Protein AF-A0A0S4XK65-F1 (afdb_monomer)

Sequence (84 aa):
MFCPGFPADCLETLEEIAMEGQSTFRVAGGKDFHYIPCLNDSEPWIAGLADIAQAHLQGWPLALPHPHVLEASRTRAQSKGAAA

Mean predicted aligned error: 6.16 Å

Structure (mmCIF, N/CA/C/O backbone):
data_AF-A0A0S4XK65-F1
#
_entry.id   AF-A0A0S4XK65-F1
#
loop_
_atom_site.group_PDB
_atom_site.id
_atom_site.type_symbol
_atom_site.label_atom_id
_atom_site.label_alt_id
_atom_site.label_comp_id
_atom_site.label_asym_id
_atom_site.label_entity_id
_atom_site.label_seq_id
_atom_site.pdbx_PDB_ins_code
_atom_site.Cartn_x
_atom_site.Cartn_y
_atom_site.Cartn_z
_atom_site.occupancy
_atom_site.B_iso_or_equiv
_atom_site.auth_seq_id
_atom_site.auth_comp_id
_atom_site.auth_asym_id
_atom_site.auth_atom_id
_atom_site.pdbx_PDB_model_num
ATOM 1 N N . MET A 1 1 ? -6.874 5.792 10.638 1.00 90.38 1 MET A N 1
ATOM 2 C CA . MET A 1 1 ? -5.551 5.157 10.746 1.00 90.38 1 MET A CA 1
ATOM 3 C C . MET A 1 1 ? -5.395 4.185 9.591 1.00 90.38 1 MET A C 1
ATOM 5 O O . MET A 1 1 ? -6.365 3.505 9.281 1.00 90.38 1 MET A O 1
ATOM 9 N N . PHE A 1 2 ? -4.243 4.178 8.926 1.00 93.56 2 PHE A N 1
ATOM 10 C CA . PHE A 1 2 ? -3.927 3.271 7.816 1.00 93.56 2 PHE A CA 1
ATOM 11 C C . PHE A 1 2 ? -2.412 3.043 7.757 1.00 93.56 2 PHE A C 1
ATOM 13 O O . PHE A 1 2 ? -1.652 3.871 8.266 1.00 93.56 2 PHE A O 1
ATOM 20 N N . CYS A 1 3 ? -1.988 1.947 7.130 1.00 94.88 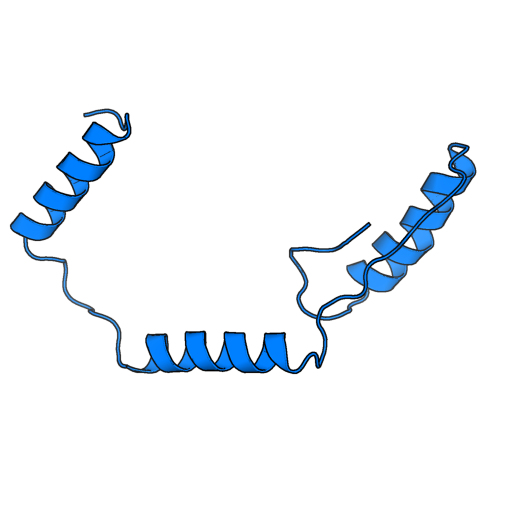3 CYS A N 1
ATOM 21 C CA . CYS A 1 3 ? -0.600 1.483 7.126 1.00 94.88 3 CYS A CA 1
ATOM 22 C C . CYS A 1 3 ? -0.031 1.480 5.695 1.00 94.88 3 CYS A C 1
ATOM 24 O O . CYS A 1 3 ? 0.010 0.431 5.061 1.00 94.88 3 CYS A O 1
ATOM 26 N N . PRO A 1 4 ? 0.422 2.625 5.145 1.00 92.31 4 PRO A N 1
ATOM 27 C CA . PRO A 1 4 ? 0.829 2.714 3.736 1.00 92.31 4 PRO A CA 1
ATOM 28 C C . PRO A 1 4 ? 2.057 1.865 3.380 1.00 92.31 4 PRO A C 1
ATOM 30 O O . PRO A 1 4 ? 2.274 1.568 2.211 1.00 92.31 4 PRO A O 1
ATOM 33 N N . GLY A 1 5 ? 2.866 1.489 4.374 1.00 93.12 5 GLY A N 1
ATOM 34 C CA . GLY A 1 5 ? 4.014 0.598 4.190 1.00 93.12 5 GLY A CA 1
ATOM 35 C C . GLY A 1 5 ? 3.652 -0.887 4.106 1.00 93.12 5 GLY A C 1
ATOM 36 O O . GLY A 1 5 ? 4.528 -1.692 3.806 1.00 93.12 5 GLY A O 1
ATOM 37 N N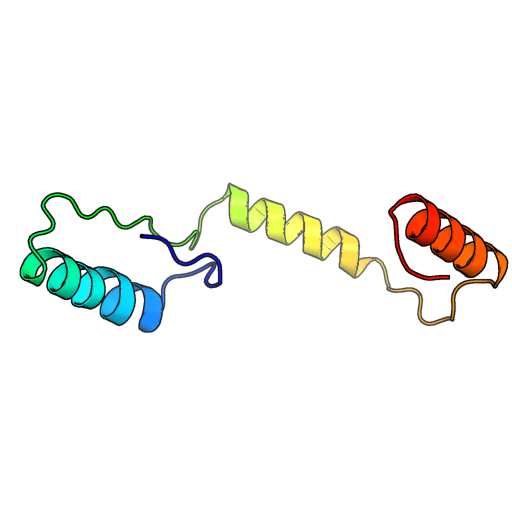 . PHE A 1 6 ? 2.391 -1.251 4.360 1.00 94.69 6 PHE A N 1
ATOM 38 C CA . PHE A 1 6 ? 1.946 -2.637 4.461 1.00 94.69 6 PHE A CA 1
ATOM 39 C C . PHE A 1 6 ? 0.796 -2.895 3.481 1.00 94.69 6 PHE A C 1
ATOM 41 O O . PHE A 1 6 ? -0.323 -2.428 3.702 1.00 94.69 6 PHE A O 1
ATOM 48 N N . PRO A 1 7 ? 1.035 -3.637 2.385 1.00 95.50 7 PRO A N 1
ATOM 49 C CA . PRO A 1 7 ? -0.036 -3.997 1.462 1.00 95.50 7 PRO A CA 1
ATOM 50 C C . PRO A 1 7 ? -0.950 -5.094 2.025 1.00 95.50 7 PRO A C 1
ATOM 52 O O . PRO A 1 7 ? -2.076 -5.222 1.560 1.00 95.50 7 PRO A O 1
ATOM 55 N N . ALA A 1 8 ? -0.498 -5.861 3.019 1.00 97.12 8 ALA A N 1
ATOM 56 C CA . ALA A 1 8 ? -1.246 -6.939 3.657 1.00 97.12 8 ALA A CA 1
ATOM 57 C C . ALA A 1 8 ? -1.182 -6.816 5.182 1.00 97.12 8 ALA A C 1
ATOM 59 O O . ALA A 1 8 ? -0.214 -6.263 5.710 1.00 97.12 8 ALA A O 1
ATOM 60 N N . ASP A 1 9 ? -2.200 -7.342 5.861 1.00 97.31 9 ASP A N 1
ATOM 61 C CA . ASP A 1 9 ? -2.262 -7.338 7.317 1.00 97.31 9 ASP A CA 1
ATOM 62 C C . ASP A 1 9 ? -1.183 -8.256 7.927 1.00 97.31 9 ASP A C 1
ATOM 64 O O . ASP A 1 9 ? -0.949 -9.390 7.501 1.00 97.31 9 ASP A O 1
ATOM 68 N N . CYS A 1 10 ? -0.540 -7.747 8.968 1.00 96.81 10 CYS A N 1
ATOM 69 C CA . CYS A 1 10 ? 0.442 -8.403 9.824 1.00 96.81 10 CYS A CA 1
ATOM 70 C C . CYS A 1 10 ? 0.251 -7.968 11.291 1.00 96.81 10 CYS A C 1
ATOM 72 O O . CYS A 1 10 ? -0.687 -7.226 11.614 1.00 96.81 10 CYS A O 1
ATOM 74 N N . LEU A 1 11 ? 1.136 -8.426 12.183 1.00 96.94 11 LEU A N 1
ATOM 75 C CA . LEU A 1 11 ? 1.069 -8.139 13.620 1.00 96.94 11 LEU A CA 1
ATOM 76 C C . LEU A 1 11 ? 1.031 -6.629 13.891 1.00 96.94 11 LEU A C 1
ATOM 78 O O . LEU A 1 11 ? 0.147 -6.138 14.588 1.00 96.94 11 LEU A O 1
ATOM 82 N N . GLU A 1 12 ? 1.921 -5.893 13.237 1.00 96.38 12 GLU A N 1
ATOM 83 C CA . GLU A 1 12 ? 2.062 -4.447 13.359 1.00 96.38 12 GLU A CA 1
ATOM 84 C C . GLU A 1 12 ? 0.768 -3.726 12.953 1.00 96.38 12 GLU A C 1
ATOM 86 O O . GLU A 1 12 ? 0.327 -2.780 13.599 1.00 96.38 12 GLU A O 1
ATOM 91 N N . THR A 1 13 ? 0.106 -4.179 11.887 1.00 97.25 13 THR A N 1
ATOM 92 C CA . THR A 1 13 ? -1.110 -3.521 11.386 1.00 97.25 13 THR A CA 1
ATOM 93 C C . THR A 1 13 ? -2.337 -3.794 12.260 1.00 97.25 13 THR A C 1
ATOM 95 O O . THR A 1 13 ? -3.125 -2.879 12.511 1.00 97.25 13 THR A O 1
ATOM 98 N N . LEU A 1 14 ? -2.494 -5.029 12.748 1.00 96.62 14 LEU A N 1
ATOM 99 C CA . LEU A 1 14 ? -3.694 -5.460 13.465 1.00 96.62 14 LEU A CA 1
ATOM 100 C C . LEU A 1 14 ? -3.591 -5.184 14.963 1.00 96.62 14 LEU A C 1
ATOM 102 O O . LEU A 1 14 ? -4.504 -4.604 15.548 1.00 96.62 14 LEU A O 1
ATOM 106 N N . GLU A 1 15 ? -2.491 -5.585 15.587 1.00 96.62 15 GLU A N 1
ATOM 107 C CA . GLU A 1 15 ? -2.337 -5.480 17.034 1.00 96.62 15 GLU A CA 1
ATOM 108 C C . GLU A 1 15 ? -1.841 -4.087 17.413 1.00 96.62 15 GLU A C 1
ATOM 110 O O . GLU A 1 15 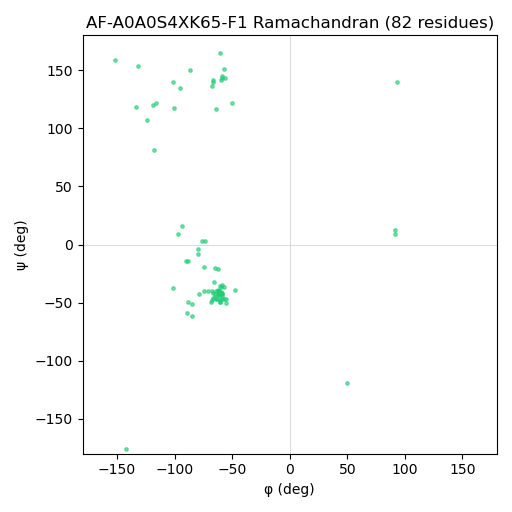? -2.568 -3.320 18.046 1.00 96.62 15 GLU A O 1
ATOM 115 N N . GLU A 1 16 ? -0.655 -3.708 16.941 1.00 96.62 16 GLU A N 1
ATOM 116 C CA . GLU A 1 16 ? -0.015 -2.459 17.363 1.00 96.62 16 GLU A CA 1
ATOM 117 C C . GLU A 1 16 ? -0.789 -1.229 16.855 1.00 96.62 16 GLU A C 1
ATOM 119 O O . GLU A 1 16 ? -1.109 -0.300 17.602 1.00 96.62 16 GLU A O 1
ATOM 124 N N . ILE A 1 17 ? -1.158 -1.207 15.572 1.00 95.75 17 ILE A N 1
ATOM 125 C CA . ILE A 1 17 ? -1.790 -0.027 14.974 1.00 95.75 17 ILE A CA 1
ATOM 126 C C . ILE A 1 17 ? -3.306 -0.004 15.202 1.00 95.75 17 ILE A C 1
ATOM 128 O O . ILE A 1 17 ? -3.844 1.028 15.622 1.00 95.75 17 ILE A O 1
ATOM 132 N N . ALA A 1 18 ? -4.023 -1.088 14.886 1.00 96.50 18 ALA A N 1
ATOM 133 C CA . ALA A 1 18 ? -5.484 -1.069 14.943 1.00 96.50 18 ALA A CA 1
ATOM 134 C C . ALA A 1 18 ? -6.018 -1.207 16.375 1.00 96.50 18 ALA A C 1
ATOM 136 O O . ALA A 1 18 ? -6.934 -0.465 16.734 1.00 96.50 18 ALA A O 1
ATOM 137 N N . MET A 1 19 ? -5.456 -2.098 17.198 1.00 96.69 19 MET A N 1
ATOM 138 C CA . MET A 1 19 ? -5.944 -2.345 18.562 1.00 96.69 19 MET A CA 1
ATOM 139 C C . MET A 1 19 ? -5.287 -1.422 19.596 1.00 96.69 19 MET A C 1
ATOM 141 O O . MET A 1 19 ? -5.986 -0.646 20.260 1.00 96.69 19 MET A O 1
ATOM 145 N N . GLU A 1 20 ? -3.959 -1.456 19.734 1.00 97.88 20 GLU A N 1
ATOM 146 C CA . GLU A 1 20 ? -3.249 -0.639 20.729 1.00 97.88 20 GLU A CA 1
ATOM 147 C C . GLU A 1 20 ? -3.329 0.855 20.393 1.00 97.88 20 GLU A C 1
ATOM 149 O O . GLU A 1 20 ? -3.583 1.686 21.275 1.00 97.88 20 GLU A O 1
ATOM 154 N N . GLY A 1 21 ? -3.211 1.205 19.110 1.00 96.88 21 GLY A N 1
ATOM 155 C CA . GLY A 1 21 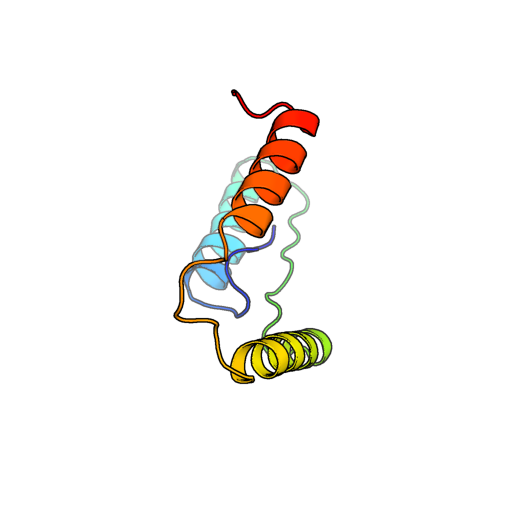? -3.422 2.567 18.625 1.00 96.88 21 GLY A CA 1
ATOM 156 C C . GLY A 1 21 ? -4.833 3.093 18.912 1.00 96.88 21 GLY A C 1
ATOM 157 O O . GLY A 1 21 ? -4.983 4.231 19.372 1.00 96.88 21 GLY A O 1
ATOM 158 N N . GLN A 1 22 ? -5.876 2.272 18.724 1.00 97.19 22 GLN A N 1
ATOM 159 C CA . GLN A 1 22 ? -7.244 2.648 19.099 1.00 97.19 22 GLN A CA 1
ATOM 160 C C . GLN A 1 22 ? -7.369 2.850 20.610 1.00 97.19 22 GLN A C 1
ATOM 162 O O . GLN A 1 22 ? -7.929 3.862 21.038 1.00 97.19 22 GLN A O 1
ATOM 167 N N . SER A 1 23 ? -6.849 1.920 21.413 1.00 97.94 23 SER A N 1
ATOM 168 C CA . SER A 1 23 ? -6.855 2.020 22.877 1.00 97.94 23 SER A CA 1
ATOM 169 C C . SER A 1 23 ? -6.204 3.325 23.345 1.00 97.94 23 SER A C 1
ATOM 171 O O . SER A 1 23 ? -6.822 4.119 24.061 1.00 97.94 23 SER A O 1
ATOM 173 N N . THR A 1 24 ? -5.005 3.617 22.837 1.00 97.94 24 THR A N 1
ATOM 174 C CA . THR A 1 24 ? -4.259 4.846 23.138 1.00 97.94 24 THR A CA 1
ATOM 175 C C . THR A 1 24 ? -5.050 6.097 22.751 1.00 97.94 24 THR A C 1
ATOM 177 O O . THR A 1 24 ? -5.164 7.035 23.542 1.00 97.94 24 THR A O 1
ATOM 180 N N . PHE A 1 25 ? -5.668 6.105 21.565 1.00 97.94 25 PHE A N 1
ATOM 181 C CA . PHE A 1 25 ? -6.502 7.218 21.107 1.00 97.94 25 PHE A CA 1
ATOM 182 C C . PHE A 1 25 ? -7.717 7.459 22.017 1.00 97.94 25 PHE A C 1
ATOM 184 O O . PHE A 1 25 ? -8.048 8.608 22.317 1.00 97.94 25 PHE A O 1
ATOM 191 N N . ARG A 1 26 ? -8.368 6.390 22.491 1.00 97.69 26 ARG A N 1
ATOM 192 C CA . ARG A 1 26 ? -9.512 6.467 23.415 1.00 97.69 26 ARG A CA 1
ATOM 193 C C . ARG A 1 26 ? -9.112 7.014 24.780 1.00 97.69 26 ARG A C 1
ATOM 195 O O . ARG A 1 26 ? -9.784 7.910 25.287 1.00 97.69 26 ARG A O 1
ATOM 202 N N . VAL A 1 27 ? -8.010 6.521 25.344 1.00 98.12 27 VAL A N 1
ATOM 203 C CA . VAL A 1 27 ? -7.469 7.002 26.627 1.00 98.12 27 VAL A CA 1
ATOM 204 C C . VAL A 1 27 ? -7.107 8.488 26.552 1.00 98.12 27 VAL A C 1
ATOM 206 O O . VAL A 1 27 ? -7.354 9.227 27.502 1.00 98.12 27 VAL A O 1
ATOM 209 N N . ALA A 1 28 ? -6.616 8.955 25.403 1.00 98.06 28 ALA A N 1
ATOM 210 C CA . ALA A 1 28 ? -6.331 10.368 25.158 1.00 98.06 28 ALA A CA 1
ATOM 211 C C . ALA A 1 28 ? -7.586 11.256 24.958 1.00 98.06 28 ALA A C 1
ATOM 213 O O . ALA A 1 28 ? -7.452 12.447 24.682 1.00 98.06 28 ALA A O 1
ATOM 214 N N . GLY A 1 29 ? -8.805 10.712 25.088 1.00 98.38 29 GLY A N 1
ATOM 215 C CA . GLY A 1 29 ? -10.069 11.450 24.937 1.00 98.38 29 GLY A CA 1
ATOM 216 C C . GLY A 1 29 ? -10.647 11.452 23.516 1.00 98.38 29 GLY A C 1
ATOM 217 O O . GLY A 1 29 ? -11.611 12.171 23.237 1.00 98.38 29 GLY A O 1
ATOM 218 N N . GLY A 1 30 ? -10.081 10.652 22.611 1.00 97.38 30 GLY A N 1
ATOM 219 C CA . GLY A 1 30 ? -10.567 10.484 21.247 1.00 97.38 30 GLY A CA 1
ATOM 220 C C . GLY A 1 30 ? -11.939 9.800 21.176 1.00 97.38 30 GLY A C 1
ATOM 221 O O . GLY A 1 30 ? -12.228 8.845 21.902 1.00 97.38 30 GLY A O 1
ATOM 222 N N . LYS A 1 31 ? -12.805 10.283 20.276 1.00 96.69 31 LYS A N 1
ATOM 223 C CA . LYS A 1 31 ? -14.204 9.826 20.157 1.00 96.69 31 LYS A CA 1
ATOM 224 C C . LYS A 1 31 ? -14.466 8.853 19.020 1.00 96.69 31 LYS A C 1
ATOM 226 O O . LYS A 1 31 ? -15.238 7.924 19.206 1.00 96.69 31 LYS A O 1
ATOM 231 N N . ASP A 1 32 ? -13.823 9.024 17.877 1.00 96.62 32 ASP A N 1
ATOM 232 C CA . ASP A 1 32 ? -14.068 8.181 16.711 1.00 96.62 32 ASP A CA 1
ATOM 233 C C . ASP A 1 32 ? -12.734 7.752 16.125 1.00 96.62 32 ASP A C 1
ATOM 235 O O . ASP A 1 32 ? -11.904 8.577 15.746 1.00 96.62 32 ASP A O 1
ATOM 239 N N . PHE A 1 33 ? -12.510 6.442 16.114 1.00 97.00 33 PHE A N 1
ATOM 240 C CA . PHE A 1 33 ? -11.312 5.834 15.561 1.00 97.00 33 PHE A CA 1
ATOM 241 C C . PHE A 1 33 ? -11.729 4.927 14.418 1.00 97.00 33 PHE A C 1
ATOM 243 O O . PHE A 1 33 ? -12.473 3.970 14.627 1.00 97.00 33 PHE A O 1
ATOM 250 N N . HIS A 1 34 ? -11.222 5.224 13.228 1.00 96.69 34 HIS A N 1
ATOM 251 C CA . HIS A 1 34 ? -11.460 4.429 12.034 1.00 96.69 34 HIS A CA 1
ATOM 252 C C . HIS A 1 34 ? -10.143 3.837 11.561 1.00 96.69 34 HIS A C 1
ATOM 254 O O . HIS A 1 34 ? -9.191 4.573 11.281 1.00 96.69 34 HIS A O 1
ATOM 260 N N . TYR A 1 35 ? -10.102 2.515 11.473 1.00 96.12 35 TYR A N 1
ATOM 261 C CA . TYR A 1 35 ? -9.021 1.778 10.841 1.00 96.12 35 TYR A CA 1
ATOM 262 C C . TYR A 1 35 ? -9.403 1.469 9.392 1.00 96.12 35 TYR A C 1
ATOM 264 O O . TYR A 1 35 ? -10.539 1.078 9.125 1.00 96.12 35 TYR A O 1
ATOM 272 N N . ILE A 1 36 ? 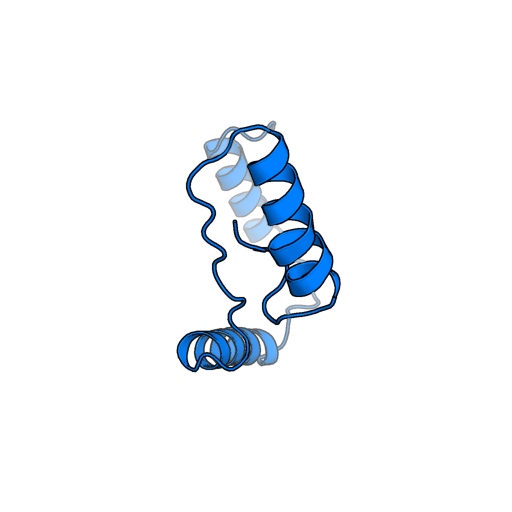-8.469 1.685 8.469 1.00 96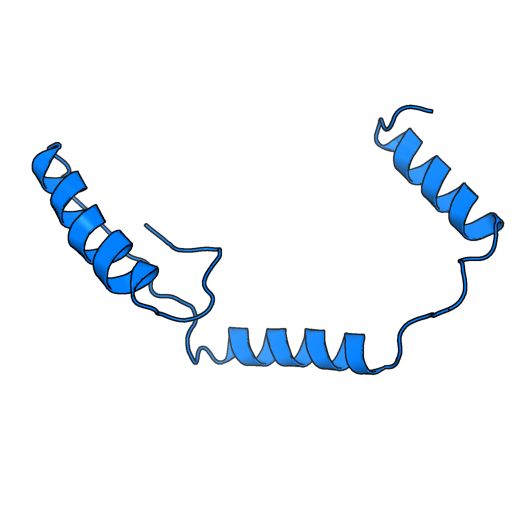.19 36 ILE A N 1
ATOM 273 C CA . ILE A 1 36 ? -8.600 1.286 7.068 1.00 96.19 36 ILE A CA 1
ATOM 274 C C . ILE A 1 36 ? -7.801 -0.013 6.910 1.00 96.19 36 ILE A C 1
ATOM 276 O O . ILE A 1 36 ? -6.588 0.037 7.127 1.00 96.19 36 ILE A O 1
ATOM 280 N N . PRO A 1 37 ? -8.448 -1.139 6.550 1.00 94.00 37 PRO A N 1
ATOM 281 C CA . PRO A 1 37 ? -7.758 -2.403 6.316 1.00 94.00 37 PRO A CA 1
ATOM 282 C C . PRO A 1 37 ? -6.681 -2.288 5.239 1.00 94.00 37 PRO A C 1
ATOM 284 O O . PRO A 1 37 ? -6.803 -1.481 4.309 1.00 94.00 37 PRO A O 1
ATOM 287 N N . CYS A 1 38 ? -5.649 -3.121 5.346 1.00 97.38 38 CYS A N 1
ATOM 288 C CA . CYS A 1 38 ? -4.684 -3.297 4.271 1.00 97.38 38 CYS A CA 1
ATOM 289 C C . CYS A 1 38 ? -5.357 -3.830 2.993 1.00 97.38 38 CYS A C 1
ATOM 291 O O . CYS A 1 38 ? -6.496 -4.302 3.001 1.00 97.38 38 CYS A O 1
ATOM 293 N N . LEU A 1 39 ? -4.647 -3.733 1.865 1.00 97.12 39 LEU A N 1
ATOM 294 C CA . LEU A 1 39 ? -5.180 -4.135 0.561 1.00 97.12 39 LEU A CA 1
ATOM 295 C C . LEU A 1 39 ? -5.428 -5.647 0.484 1.00 97.12 39 LEU A C 1
ATOM 297 O O . LEU A 1 39 ? -6.374 -6.055 -0.180 1.00 97.12 39 LEU A O 1
ATOM 301 N N . ASN A 1 40 ? -4.621 -6.458 1.174 1.00 96.06 40 ASN A N 1
ATOM 302 C CA . ASN A 1 40 ? -4.763 -7.912 1.262 1.00 96.06 40 ASN A CA 1
ATOM 303 C C . ASN A 1 40 ? -4.936 -8.557 -0.128 1.00 96.06 40 ASN A C 1
ATOM 305 O O . ASN A 1 40 ? -4.054 -8.436 -0.981 1.00 96.06 40 ASN A O 1
ATOM 309 N N . ASP A 1 41 ? -6.064 -9.226 -0.355 1.00 97.00 41 ASP A N 1
ATOM 310 C CA . ASP A 1 41 ? -6.437 -9.926 -1.583 1.00 97.00 41 ASP A CA 1
ATOM 311 C C . ASP A 1 41 ? -7.280 -9.073 -2.552 1.00 97.00 41 ASP A C 1
ATOM 313 O O . ASP A 1 41 ? -7.871 -9.595 -3.495 1.00 97.00 41 ASP A O 1
ATOM 317 N N . SER A 1 42 ? -7.311 -7.752 -2.354 1.00 97.75 42 SER A N 1
ATOM 318 C CA . SER A 1 42 ? -7.995 -6.792 -3.226 1.00 97.75 42 SER A CA 1
ATOM 319 C C . SER A 1 42 ? -7.631 -6.982 -4.704 1.00 97.75 42 SER A C 1
ATOM 321 O O . SER A 1 42 ? -6.470 -6.844 -5.102 1.00 97.75 42 SER A O 1
ATOM 323 N N . GLU A 1 43 ? -8.642 -7.236 -5.542 1.00 98.19 43 GLU A N 1
ATOM 324 C CA . GLU A 1 43 ? -8.457 -7.462 -6.982 1.00 98.19 43 GLU A CA 1
ATOM 325 C C . GLU A 1 43 ? -7.743 -6.291 -7.686 1.00 98.19 43 GLU A C 1
ATOM 327 O O . GLU A 1 43 ? -6.770 -6.551 -8.400 1.00 98.19 43 GLU A O 1
ATOM 332 N N . PRO A 1 44 ? -8.119 -5.006 -7.476 1.00 97.69 44 PRO A N 1
ATOM 333 C CA . PRO A 1 44 ? -7.391 -3.886 -8.074 1.00 97.69 44 PRO A CA 1
ATOM 334 C C . PRO A 1 44 ? -5.915 -3.824 -7.671 1.00 97.69 44 PRO A C 1
ATOM 336 O O . PRO A 1 44 ? -5.073 -3.434 -8.479 1.00 97.69 44 PRO A O 1
ATOM 339 N N . TRP A 1 45 ? -5.591 -4.199 -6.430 1.00 96.56 45 TRP A N 1
ATOM 340 C CA . TRP A 1 45 ? -4.211 -4.212 -5.948 1.00 96.56 45 TRP A CA 1
ATOM 341 C C . TRP A 1 45 ? -3.394 -5.303 -6.638 1.00 96.56 45 TRP A C 1
ATOM 343 O O . TRP A 1 45 ? -2.321 -5.022 -7.173 1.00 96.56 45 TRP A O 1
ATOM 353 N N . ILE A 1 46 ? -3.923 -6.527 -6.680 1.00 98.06 46 ILE A N 1
ATOM 354 C CA . ILE A 1 46 ? -3.258 -7.659 -7.331 1.00 98.06 46 ILE A CA 1
ATOM 355 C C . ILE A 1 46 ? -3.064 -7.381 -8.826 1.00 98.06 46 ILE A C 1
ATOM 357 O O . ILE A 1 46 ? -1.978 -7.626 -9.354 1.00 98.06 46 ILE A O 1
ATOM 361 N N . ALA A 1 47 ? -4.077 -6.826 -9.499 1.00 98.44 47 ALA A N 1
ATOM 362 C CA . ALA A 1 47 ? -3.982 -6.442 -10.905 1.00 98.44 47 ALA A CA 1
ATOM 363 C C . ALA A 1 47 ? -2.890 -5.382 -11.132 1.00 98.44 47 ALA A C 1
ATOM 365 O O . ALA A 1 47 ? -2.018 -5.570 -11.977 1.00 98.44 47 ALA A O 1
ATOM 366 N N . GLY A 1 48 ? -2.865 -4.318 -10.323 1.00 97.56 48 GLY A N 1
ATOM 367 C CA . GLY A 1 48 ? -1.833 -3.283 -10.427 1.00 97.56 48 GLY A CA 1
ATOM 368 C C . GLY A 1 48 ? -0.421 -3.811 -10.151 1.00 97.56 48 GLY A C 1
ATOM 369 O O . GLY A 1 48 ? 0.528 -3.442 -10.845 1.00 97.56 48 GLY A O 1
ATOM 370 N N . LEU A 1 49 ? -0.264 -4.715 -9.180 1.00 97.44 49 LEU A N 1
ATOM 371 C CA . LEU A 1 49 ? 1.016 -5.376 -8.919 1.00 97.44 49 LEU A CA 1
ATOM 372 C C . LEU A 1 49 ? 1.452 -6.248 -10.106 1.00 97.44 49 LEU A C 1
ATOM 374 O O . LEU A 1 49 ? 2.632 -6.247 -10.464 1.00 97.44 49 LEU A O 1
ATOM 378 N N . ALA A 1 50 ? 0.514 -6.963 -10.732 1.00 97.94 50 ALA A N 1
ATOM 379 C CA . ALA A 1 50 ? 0.784 -7.756 -11.924 1.00 97.94 50 ALA A CA 1
ATOM 380 C C . ALA A 1 50 ? 1.242 -6.875 -13.096 1.00 97.94 50 ALA A C 1
ATOM 382 O O . ALA A 1 50 ? 2.222 -7.226 -13.753 1.00 97.94 50 ALA A O 1
ATOM 383 N N . ASP A 1 51 ? 0.617 -5.717 -13.311 1.00 98.19 51 ASP A N 1
ATOM 384 C CA . ASP A 1 51 ? 1.020 -4.765 -14.354 1.00 98.19 51 ASP A CA 1
ATOM 385 C C . ASP A 1 51 ? 2.449 -4.245 -14.129 1.00 98.19 51 ASP A C 1
ATOM 387 O O . ASP A 1 51 ? 3.269 -4.224 -15.053 1.00 98.19 51 ASP A O 1
ATOM 391 N N . ILE A 1 52 ? 2.788 -3.889 -12.883 1.00 97.06 52 ILE A N 1
ATOM 392 C CA . ILE A 1 52 ? 4.147 -3.469 -12.503 1.00 97.06 52 ILE A CA 1
ATOM 393 C C . ILE A 1 52 ? 5.142 -4.602 -12.773 1.00 97.06 52 ILE A C 1
ATOM 395 O O . ILE A 1 52 ? 6.178 -4.386 -13.408 1.00 97.06 52 ILE A O 1
ATOM 399 N N . ALA A 1 53 ? 4.836 -5.819 -12.321 1.00 97.38 53 ALA A N 1
ATOM 400 C CA . ALA A 1 53 ? 5.697 -6.974 -12.541 1.00 97.38 53 ALA A CA 1
ATOM 401 C C . ALA A 1 53 ? 5.908 -7.227 -14.041 1.00 97.38 53 ALA A C 1
ATOM 403 O O . ALA A 1 53 ? 7.047 -7.365 -14.480 1.00 97.38 53 ALA A O 1
ATOM 404 N N . GLN A 1 54 ? 4.843 -7.216 -14.845 1.00 97.25 54 GLN A N 1
ATOM 405 C CA . GLN A 1 54 ? 4.926 -7.398 -16.294 1.00 97.25 54 GLN A CA 1
ATOM 406 C C . GLN A 1 54 ? 5.803 -6.338 -16.964 1.00 97.25 54 GLN A C 1
ATOM 408 O O . GLN A 1 54 ? 6.613 -6.692 -17.819 1.00 97.25 54 GLN A O 1
ATOM 413 N N . ALA A 1 55 ? 5.696 -5.067 -16.565 1.00 95.62 55 ALA A N 1
ATOM 414 C CA . ALA A 1 55 ? 6.551 -4.003 -17.090 1.00 95.62 55 ALA A CA 1
ATOM 415 C C . ALA A 1 55 ? 8.036 -4.245 -16.766 1.00 95.62 55 ALA A C 1
ATOM 417 O O . ALA A 1 55 ? 8.905 -4.039 -17.613 1.00 95.62 55 ALA A O 1
ATOM 418 N N . HIS A 1 56 ? 8.337 -4.730 -15.559 1.00 95.44 56 HIS A N 1
ATOM 419 C CA . HIS A 1 56 ? 9.712 -4.930 -15.094 1.00 95.44 56 HIS A CA 1
ATOM 420 C C . HIS A 1 56 ? 10.319 -6.296 -15.442 1.00 95.44 56 HIS A C 1
ATOM 422 O O . HIS A 1 56 ? 11.539 -6.449 -15.372 1.00 95.44 56 HIS A O 1
ATOM 428 N N . LEU A 1 57 ? 9.516 -7.274 -15.861 1.00 96.31 57 LEU A N 1
ATOM 429 C CA . LEU A 1 57 ? 9.985 -8.581 -16.332 1.00 96.31 57 LEU A CA 1
ATOM 430 C C . LEU A 1 57 ? 10.486 -8.559 -17.788 1.00 96.31 57 LEU A C 1
ATOM 432 O O . LEU A 1 57 ? 11.033 -9.553 -18.258 1.00 96.31 57 LEU A O 1
ATOM 436 N N . GLN A 1 58 ? 10.375 -7.428 -18.492 1.00 93.88 58 GLN A N 1
ATOM 437 C CA . GLN A 1 58 ? 10.839 -7.261 -19.882 1.00 93.88 58 GLN A CA 1
ATOM 438 C C . GLN A 1 58 ? 12.367 -7.113 -20.021 1.00 93.88 58 GLN A C 1
ATOM 440 O O . GLN A 1 58 ? 12.879 -6.947 -21.127 1.00 93.88 58 GLN A O 1
ATOM 445 N N . GLY A 1 59 ? 13.102 -7.204 -18.911 1.00 91.69 59 GLY A N 1
ATOM 446 C CA . GLY A 1 59 ? 14.549 -7.026 -18.865 1.00 91.69 59 GLY A CA 1
ATOM 447 C C . GLY A 1 5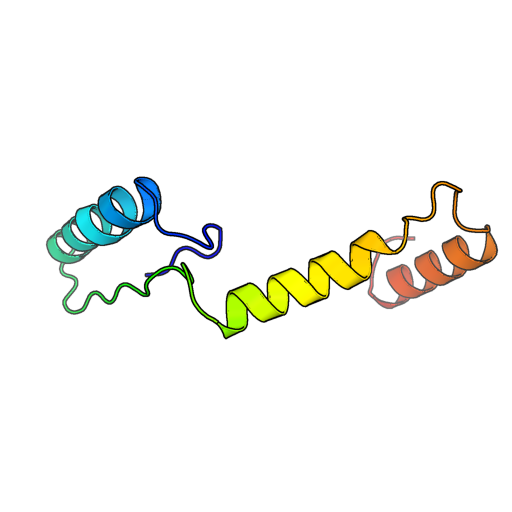9 ? 14.943 -5.589 -18.534 1.00 91.69 59 GLY A C 1
ATOM 448 O O . GLY A 1 59 ? 14.331 -4.623 -18.983 1.00 91.69 59 GLY A O 1
ATOM 449 N N . TRP A 1 60 ? 15.980 -5.452 -17.708 1.00 91.06 60 TRP A N 1
ATOM 450 C CA . TRP A 1 60 ? 16.484 -4.155 -17.267 1.00 91.06 60 TRP A CA 1
ATOM 451 C C . TRP A 1 60 ? 17.742 -3.796 -18.060 1.00 91.06 60 TRP A C 1
ATOM 453 O O . TRP A 1 60 ? 18.578 -4.673 -18.299 1.00 91.06 60 TRP A O 1
ATOM 463 N N . PRO A 1 61 ? 17.922 -2.526 -18.463 1.00 88.88 61 PRO A N 1
ATOM 464 C CA . PRO A 1 61 ? 19.166 -2.099 -19.082 1.00 88.88 61 PRO A CA 1
ATOM 465 C C . PRO A 1 61 ? 20.305 -2.235 -18.066 1.00 88.88 61 PRO A C 1
ATOM 467 O O . PRO A 1 61 ? 20.308 -1.581 -17.028 1.00 88.88 61 PRO A O 1
ATOM 470 N N . LEU A 1 62 ? 21.274 -3.097 -18.373 1.00 89.00 62 LEU A N 1
ATOM 471 C CA . LEU A 1 62 ? 22.455 -3.314 -17.528 1.00 89.00 62 LEU A CA 1
ATOM 472 C C . LEU A 1 62 ? 23.621 -2.383 -17.889 1.00 89.00 62 LEU A C 1
ATOM 474 O O . LEU A 1 62 ? 24.586 -2.271 -17.139 1.00 89.00 62 LEU A O 1
ATOM 478 N N . ALA A 1 63 ? 23.549 -1.727 -19.049 1.00 91.75 63 ALA A N 1
ATOM 479 C CA . ALA A 1 63 ? 24.548 -0.766 -19.491 1.00 91.75 63 ALA A CA 1
ATOM 480 C C . ALA A 1 63 ? 24.241 0.634 -18.951 1.00 91.75 63 ALA A C 1
ATOM 482 O O . ALA A 1 63 ? 23.081 1.016 -18.785 1.00 91.75 63 ALA A O 1
ATOM 483 N N . LEU A 1 64 ? 25.295 1.427 -18.740 1.00 88.44 64 LEU A N 1
ATOM 484 C CA . LEU A 1 64 ? 25.137 2.84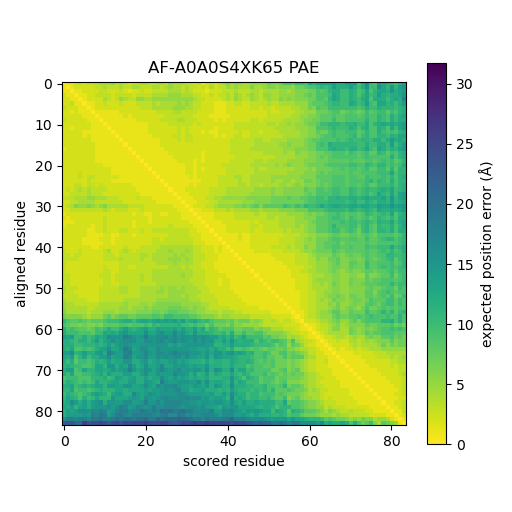2 -18.425 1.00 88.44 64 LEU A CA 1
ATOM 485 C C . LEU A 1 64 ? 24.390 3.560 -19.562 1.00 88.44 64 LEU A C 1
ATOM 487 O O . LEU A 1 64 ? 24.657 3.281 -20.737 1.00 88.44 64 LEU A O 1
ATOM 491 N N . PRO A 1 65 ? 23.488 4.509 -19.245 1.00 89.75 65 PRO A N 1
ATOM 492 C CA . PRO A 1 65 ? 22.842 5.318 -20.267 1.00 89.75 65 PRO A CA 1
ATOM 493 C C . PRO A 1 65 ? 23.885 6.084 -21.084 1.00 89.75 65 PRO A C 1
ATOM 495 O O . PRO A 1 65 ? 24.880 6.572 -20.546 1.00 89.75 65 PRO A O 1
ATOM 498 N N . HIS A 1 66 ? 23.643 6.234 -22.386 1.00 92.88 66 HIS A N 1
ATOM 499 C CA . HIS A 1 66 ? 24.516 7.024 -23.252 1.00 92.88 66 HIS A CA 1
ATOM 500 C C . HIS A 1 66 ? 24.656 8.466 -22.708 1.00 92.88 66 HIS A C 1
ATOM 502 O O . HIS A 1 66 ? 23.651 9.025 -22.259 1.00 92.88 66 HIS A O 1
ATOM 508 N N . PRO A 1 67 ? 25.836 9.120 -22.798 1.00 94.31 67 PRO A N 1
ATOM 509 C CA . PRO A 1 67 ? 26.074 10.459 -22.238 1.00 94.31 67 PRO A CA 1
ATOM 510 C C . PRO A 1 67 ? 24.996 11.509 -22.551 1.00 94.31 67 PRO A C 1
ATOM 512 O O . PRO A 1 67 ? 24.602 12.273 -21.678 1.00 94.31 67 PRO A O 1
ATOM 515 N N . HIS A 1 68 ? 24.451 11.498 -23.772 1.00 94.44 68 HIS A N 1
ATOM 516 C CA . HIS A 1 68 ? 23.343 12.375 -24.173 1.00 94.44 68 HIS A CA 1
ATOM 517 C C . HIS A 1 68 ? 22.079 12.236 -23.288 1.00 94.44 68 HIS A C 1
ATOM 519 O O . HIS A 1 68 ? 21.417 13.232 -23.005 1.00 94.44 68 HIS A O 1
ATOM 525 N N . VAL A 1 69 ? 21.745 11.022 -22.825 1.00 94.06 69 VAL A N 1
ATOM 526 C CA . VAL A 1 69 ? 20.593 10.760 -21.941 1.00 94.06 69 VAL A CA 1
ATOM 527 C C . VAL A 1 69 ? 20.855 11.324 -20.549 1.00 94.06 69 VAL A C 1
ATOM 529 O O . VAL A 1 69 ? 19.958 11.905 -19.934 1.00 94.06 69 VAL A O 1
ATOM 532 N N . LEU A 1 70 ? 22.090 11.171 -20.065 1.00 93.00 70 LEU A N 1
ATOM 533 C CA . LEU A 1 70 ? 22.518 11.695 -18.771 1.00 93.00 70 LEU A CA 1
ATOM 534 C C . LEU A 1 70 ? 22.474 13.226 -18.760 1.00 93.00 70 LEU A C 1
ATOM 536 O O . LEU A 1 70 ? 21.945 13.803 -17.811 1.00 93.00 70 LEU A O 1
ATOM 540 N N . GLU A 1 71 ? 22.932 13.874 -19.834 1.00 94.81 71 GLU A N 1
ATOM 541 C CA . GLU A 1 71 ? 22.860 15.333 -19.971 1.00 94.81 71 GLU A CA 1
ATOM 542 C C . GLU A 1 71 ? 21.408 15.820 -19.999 1.00 94.81 71 GLU A C 1
ATOM 544 O O . GLU A 1 71 ? 21.030 16.690 -19.218 1.00 94.81 71 GLU A O 1
ATOM 549 N N . ALA A 1 72 ? 20.548 15.181 -20.800 1.00 95.06 72 ALA A N 1
ATOM 550 C CA . ALA A 1 72 ? 19.125 15.511 -20.831 1.00 95.06 72 ALA A CA 1
ATOM 551 C C . ALA A 1 72 ? 18.454 15.326 -19.455 1.00 95.06 72 ALA A C 1
ATOM 553 O O . ALA A 1 72 ? 17.579 16.106 -19.071 1.00 95.06 72 ALA A O 1
ATOM 554 N N . SER A 1 73 ? 18.859 14.304 -18.693 1.00 93.88 73 SER A N 1
ATOM 555 C CA . SER A 1 73 ? 18.388 14.096 -17.321 1.00 93.88 73 SER A CA 1
ATOM 556 C C . SER A 1 73 ? 18.866 15.196 -16.374 1.00 93.88 73 SER A C 1
ATOM 558 O O . SER A 1 73 ? 18.064 15.692 -15.579 1.00 93.88 73 SER A O 1
ATOM 560 N N . ARG A 1 74 ? 20.131 15.621 -16.489 1.00 94.12 74 ARG A N 1
ATOM 561 C CA . ARG A 1 74 ? 20.695 16.733 -15.713 1.00 94.12 74 AR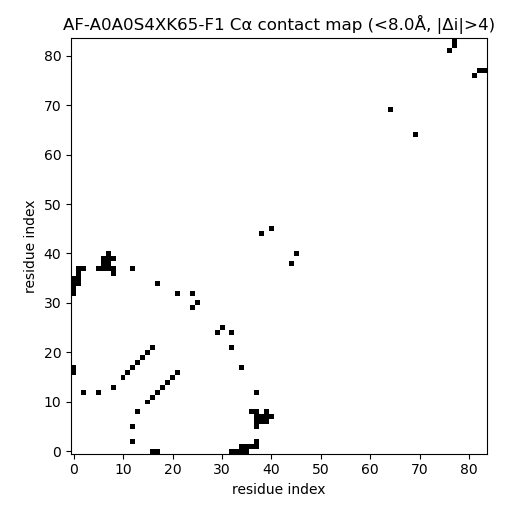G A CA 1
ATOM 562 C C . ARG A 1 74 ? 19.939 18.030 -15.987 1.00 94.12 74 ARG A C 1
ATOM 564 O O . ARG A 1 74 ? 19.478 18.662 -15.040 1.00 94.12 74 ARG A O 1
ATOM 571 N N . THR A 1 75 ? 19.726 18.383 -17.254 1.00 96.44 75 THR A N 1
ATOM 572 C CA . THR A 1 75 ? 18.985 19.598 -17.624 1.00 96.44 75 THR A CA 1
ATOM 573 C C . THR A 1 75 ? 17.562 19.584 -17.062 1.00 96.44 75 THR A C 1
ATOM 575 O O . THR A 1 75 ? 17.108 20.584 -16.503 1.00 96.44 75 THR A O 1
ATOM 578 N N . ARG A 1 76 ? 16.854 18.443 -17.135 1.00 96.00 76 ARG A N 1
ATOM 579 C CA . ARG A 1 76 ? 15.518 18.311 -16.524 1.00 96.00 76 ARG A CA 1
ATOM 580 C C . ARG A 1 76 ? 15.558 18.514 -15.010 1.00 96.00 76 ARG A C 1
ATOM 582 O O . ARG A 1 76 ? 14.683 19.192 -14.481 1.00 96.00 76 ARG A O 1
ATOM 589 N N . ALA A 1 77 ? 16.550 17.958 -14.318 1.00 95.50 77 ALA A N 1
ATOM 590 C CA . ALA A 1 77 ? 16.694 18.132 -12.874 1.00 95.50 77 ALA A CA 1
ATOM 591 C C . ALA A 1 77 ? 16.972 19.601 -12.505 1.00 95.50 77 ALA A C 1
ATOM 593 O O . ALA A 1 77 ? 16.297 20.150 -11.635 1.00 95.50 77 ALA A O 1
ATOM 594 N N . GLN A 1 78 ? 17.883 20.263 -13.222 1.00 96.44 78 GLN A N 1
ATOM 595 C CA . GLN A 1 78 ? 18.202 21.683 -13.033 1.00 96.44 78 GLN A CA 1
ATOM 596 C C . GLN A 1 78 ? 16.986 22.583 -13.298 1.00 96.44 78 GLN A C 1
ATOM 598 O O . GLN A 1 78 ? 16.708 23.483 -12.509 1.00 96.44 78 GLN A O 1
ATOM 603 N N . SER A 1 79 ? 16.178 22.292 -14.328 1.00 96.62 79 SER A N 1
ATOM 604 C CA . SER A 1 79 ? 14.927 23.033 -14.584 1.00 96.62 79 SER A CA 1
ATOM 605 C C . SER A 1 79 ? 13.894 22.910 -13.457 1.00 96.62 79 SER A C 1
ATOM 607 O O . SER A 1 79 ? 13.012 23.755 -13.332 1.00 96.62 79 SER A O 1
ATOM 609 N N . LYS A 1 80 ? 14.011 21.868 -12.623 1.00 96.00 80 LYS A N 1
ATOM 610 C CA . LYS A 1 80 ? 13.173 21.634 -11.441 1.00 96.00 80 LYS A CA 1
ATOM 611 C C . LYS A 1 80 ? 13.822 22.131 -10.141 1.00 96.00 80 LYS A C 1
ATOM 613 O O . LYS A 1 80 ? 13.290 21.860 -9.070 1.00 96.00 80 LYS A O 1
ATOM 618 N N . GLY A 1 81 ? 14.942 22.856 -10.225 1.00 94.69 81 GLY A N 1
ATOM 619 C CA . GLY A 1 81 ? 15.609 23.480 -9.079 1.00 94.69 81 GLY A CA 1
ATOM 620 C C . GLY A 1 81 ? 16.684 22.628 -8.401 1.00 94.69 81 GLY A C 1
ATOM 621 O O . GLY A 1 81 ? 17.119 22.978 -7.307 1.00 94.69 81 GLY A O 1
ATOM 622 N N . ALA A 1 82 ? 17.128 21.524 -9.013 1.00 92.19 82 ALA A N 1
ATOM 623 C CA . ALA A 1 82 ? 18.307 20.812 -8.523 1.00 92.19 82 ALA A CA 1
ATOM 624 C C . ALA A 1 82 ? 19.569 21.679 -8.692 1.00 92.19 82 ALA A C 1
ATOM 626 O O . ALA A 1 82 ? 19.713 22.371 -9.703 1.00 92.19 82 ALA A O 1
ATOM 627 N N . ALA A 1 83 ? 20.478 21.628 -7.713 1.00 87.44 83 ALA A N 1
ATOM 628 C CA . ALA A 1 83 ? 21.764 22.319 -7.792 1.00 87.44 83 ALA A CA 1
ATOM 629 C C . ALA A 1 83 ? 22.572 21.835 -9.009 1.00 87.44 83 ALA A C 1
ATOM 631 O O . ALA A 1 83 ? 22.471 20.670 -9.404 1.00 87.44 83 ALA A O 1
ATOM 632 N N . ALA A 1 84 ? 23.322 22.761 -9.611 1.00 74.38 84 ALA A N 1
ATOM 633 C CA . ALA A 1 84 ? 24.121 22.505 -10.805 1.00 74.38 84 ALA A CA 1
ATOM 634 C C . ALA A 1 84 ? 25.364 21.661 -10.511 1.00 74.38 84 ALA A C 1
ATOM 636 O O . ALA A 1 84 ? 25.991 21.883 -9.451 1.00 74.38 84 ALA A O 1
#

Solvent-accessible surface area (backbone atoms only — not comparable to full-atom values): 5194 Å² total; per-residue (Å²): 87,72,57,93,92,38,61,47,79,48,67,62,54,51,47,52,49,49,47,50,42,43,52,52,41,44,76,74,68,52,88,82,84,59,74,51,80,49,56,61,84,38,63,73,57,55,52,52,50,49,52,54,49,58,65,62,70,73,66,74,85,85,67,82,75,57,69,71,58,53,51,55,49,48,53,55,41,41,76,71,69,45,84,130

Radius of gyration: 21.57 Å; Cα contacts (8 Å, |Δi|>4): 44; chains: 1; bounding box: 40×33×51 Å

Foldseek 3Di:
DEDPVDQADDCCLPPVCVPVVVVVCVVVVHDDDDYDHHNHVPPVVVVVVVVVCVVPVVDDPPDDPDVVVVVVVVVVCVVVPDDD

pLDDT: mean 95.3, std 3.4, range [74.38, 98.44]

InterPro domains:
  IPR001015 Ferrochelatase [PF00762] (1-56)

Organism: Ralstonia solanacearum (NCBI:txid305)

Secondary structure (DSSP, 8-state):
---TT-SS--HIIIIIIIIIHHHHHHHTT-----PPPP-TT-HHHHHHHHHHHHHHTT----SPPPHHHHHHHHHHHHHTT---